Protein AF-A0A1B9KZ31-F1 (afdb_monomer_lite)

Sequence (121 aa):
MPFTFAHPAIILPLYKKPHLFSMTTLIIDSMAPDFEYFLRMEVKSTLSHSLAGIFLFDLSMTLVMTYIFHFIVRNTLIKNLPNFFYRRFANYLTFNWNKYCCQHWGGCFVQLSVYYKILLI

Radius of gyration: 15.31 Å; chains: 1; bounding box: 37×29×39 Å

Structure (mmCIF, N/CA/C/O backbone):
data_AF-A0A1B9KZ31-F1
#
_entry.id   AF-A0A1B9KZ31-F1
#
loop_
_atom_site.group_PDB
_atom_site.id
_atom_site.type_symbol
_atom_site.label_atom_id
_atom_site.label_alt_id
_atom_site.label_comp_id
_atom_site.label_asym_id
_atom_site.label_entity_id
_atom_site.label_seq_id
_atom_site.pdbx_PDB_ins_code
_atom_site.Cartn_x
_atom_site.Cartn_y
_atom_site.Cartn_z
_atom_site.occupancy
_atom_site.B_iso_or_equiv
_atom_site.auth_seq_id
_atom_site.auth_comp_id
_atom_site.auth_asym_id
_atom_site.auth_atom_id
_atom_site.pdbx_PDB_model_num
ATOM 1 N N . MET A 1 1 ? -0.680 -16.849 -16.099 1.00 45.06 1 MET A N 1
ATOM 2 C CA . MET A 1 1 ? -2.135 -16.546 -16.146 1.00 45.06 1 MET A CA 1
ATOM 3 C C . MET A 1 1 ? -2.377 -15.329 -15.262 1.00 45.06 1 MET A C 1
ATOM 5 O O . MET A 1 1 ? -1.754 -15.300 -14.207 1.00 45.06 1 MET A O 1
ATOM 9 N N . PRO A 1 2 ? -3.209 -14.338 -15.632 1.00 53.59 2 PRO A N 1
ATOM 10 C CA . PRO A 1 2 ? -3.382 -13.132 -14.826 1.00 53.59 2 PRO A CA 1
ATOM 11 C C . PRO A 1 2 ? -4.355 -13.433 -13.679 1.00 53.59 2 PRO A C 1
ATOM 13 O O . PRO A 1 2 ? -5.522 -13.055 -13.716 1.00 53.59 2 PRO A O 1
ATOM 16 N N . PHE A 1 3 ? -3.903 -14.200 -12.687 1.00 58.69 3 PHE A N 1
ATOM 17 C CA . PHE A 1 3 ? -4.662 -14.424 -11.461 1.00 58.69 3 PHE A CA 1
ATOM 18 C C . PHE A 1 3 ? -3.985 -13.670 -10.323 1.00 58.69 3 PHE A C 1
ATOM 20 O O . PHE A 1 3 ? -3.243 -14.231 -9.521 1.00 58.69 3 PHE A O 1
ATOM 27 N N . THR A 1 4 ? -4.255 -12.369 -10.277 1.00 60.28 4 THR A N 1
ATOM 28 C CA . THR A 1 4 ? -3.674 -11.406 -9.331 1.00 60.28 4 THR A CA 1
ATOM 29 C C . THR A 1 4 ? -3.818 -11.834 -7.866 1.00 60.28 4 THR A C 1
ATOM 31 O O . THR A 1 4 ? -2.940 -11.564 -7.054 1.00 60.28 4 THR A O 1
ATOM 34 N N . PHE A 1 5 ? -4.878 -12.577 -7.517 1.00 65.00 5 PHE A N 1
ATOM 35 C CA . PHE A 1 5 ? -5.110 -13.082 -6.158 1.00 65.00 5 PHE A CA 1
ATOM 36 C C . PHE A 1 5 ? -4.338 -14.363 -5.792 1.00 65.00 5 PHE A C 1
ATOM 38 O O . PHE A 1 5 ? -4.286 -14.709 -4.610 1.00 65.00 5 PHE A O 1
ATOM 45 N N . ALA A 1 6 ? -3.709 -15.057 -6.749 1.00 68.19 6 ALA A N 1
ATOM 46 C CA . ALA A 1 6 ? -2.866 -16.219 -6.442 1.00 68.19 6 ALA A CA 1
ATOM 47 C C . ALA A 1 6 ? -1.580 -15.789 -5.726 1.00 68.19 6 ALA A C 1
ATOM 49 O O . ALA A 1 6 ? -1.146 -16.453 -4.784 1.00 68.19 6 ALA A O 1
ATOM 50 N N . HIS A 1 7 ? -1.009 -14.649 -6.121 1.00 67.19 7 HIS A N 1
ATOM 51 C CA . HIS A 1 7 ? 0.236 -14.144 -5.550 1.00 67.19 7 HIS A CA 1
ATOM 52 C C . HIS A 1 7 ? 0.109 -13.834 -4.039 1.00 67.19 7 HIS A C 1
ATOM 54 O O . HIS A 1 7 ? 0.910 -14.369 -3.264 1.00 67.19 7 HIS A O 1
ATOM 60 N N . PR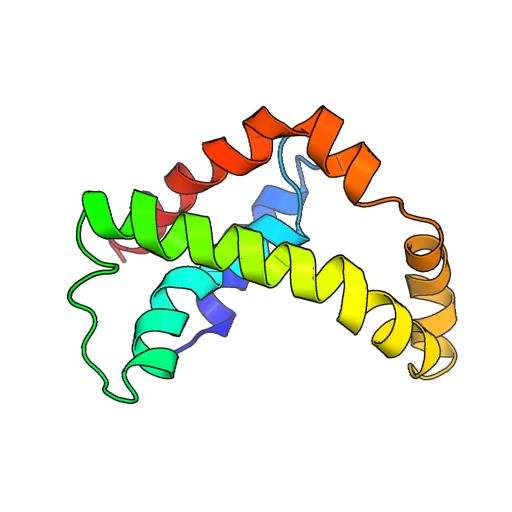O A 1 8 ? -0.937 -13.123 -3.553 1.00 68.62 8 PRO A N 1
ATOM 61 C CA . PRO A 1 8 ? -1.178 -12.955 -2.118 1.00 68.62 8 PRO A CA 1
ATOM 62 C C . PRO A 1 8 ? -1.368 -14.272 -1.350 1.00 68.62 8 PRO A C 1
ATOM 64 O O . PRO A 1 8 ? -0.969 -14.373 -0.187 1.00 68.62 8 PRO A O 1
ATOM 67 N N . ALA A 1 9 ? -1.968 -15.293 -1.975 1.00 71.56 9 ALA A N 1
ATOM 68 C CA . ALA A 1 9 ? -2.235 -16.578 -1.324 1.00 71.56 9 ALA A CA 1
ATOM 69 C C . ALA A 1 9 ? -0.943 -17.346 -0.996 1.00 71.56 9 ALA A C 1
ATOM 71 O O . ALA A 1 9 ? -0.848 -17.971 0.062 1.00 71.56 9 ALA A O 1
ATOM 72 N N . ILE A 1 10 ? 0.079 -17.241 -1.850 1.00 71.88 10 ILE A N 1
ATOM 73 C CA . ILE A 1 10 ? 1.397 -17.864 -1.633 1.00 71.88 10 ILE A CA 1
ATOM 74 C C . ILE A 1 10 ? 2.152 -17.195 -0.475 1.00 71.88 10 ILE A C 1
ATOM 76 O O . ILE A 1 10 ? 2.969 -17.823 0.197 1.00 71.88 10 ILE A O 1
ATOM 80 N N . ILE A 1 11 ? 1.848 -15.929 -0.203 1.00 69.81 11 ILE A N 1
ATOM 81 C CA . ILE A 1 11 ? 2.526 -15.113 0.809 1.00 69.81 11 ILE A CA 1
ATOM 82 C C . ILE A 1 11 ? 1.835 -15.196 2.174 1.00 69.81 11 ILE A C 1
ATOM 84 O O . ILE A 1 11 ? 2.438 -14.879 3.199 1.00 69.81 11 ILE A O 1
ATOM 88 N N . LEU A 1 12 ? 0.612 -15.729 2.232 1.00 71.25 12 LEU A N 1
ATOM 89 C CA . LEU A 1 12 ? -0.142 -15.932 3.471 1.00 71.25 12 LEU A CA 1
ATOM 90 C C . LEU A 1 12 ? 0.635 -16.662 4.593 1.00 71.25 12 LEU A C 1
ATOM 92 O O . LEU A 1 12 ? 0.519 -16.251 5.748 1.00 71.25 12 LEU A O 1
ATOM 96 N N . PRO A 1 13 ? 1.474 -17.687 4.327 1.00 70.25 13 PRO A N 1
ATOM 97 C CA . PRO A 1 13 ? 2.289 -18.336 5.359 1.00 70.25 13 PRO A CA 1
ATOM 98 C C . PRO A 1 13 ? 3.316 -17.408 6.031 1.00 70.25 13 PRO A C 1
ATOM 100 O O . PRO A 1 13 ? 3.688 -17.645 7.185 1.00 70.25 13 PRO A O 1
ATOM 103 N N . LEU A 1 14 ? 3.755 -16.339 5.352 1.00 67.50 14 LEU A N 1
ATOM 104 C CA . LEU A 1 14 ? 4.703 -15.351 5.888 1.00 67.50 14 LEU A CA 1
ATOM 105 C C . LEU A 1 14 ? 4.071 -14.447 6.960 1.00 67.50 14 LEU A C 1
ATOM 107 O O . LEU A 1 14 ? 4.798 -13.824 7.735 1.00 67.50 14 LEU A O 1
ATOM 111 N N . TYR A 1 15 ? 2.740 -14.477 7.105 1.00 67.44 15 TYR A N 1
ATOM 112 C CA . TYR A 1 15 ? 2.007 -13.842 8.206 1.00 67.44 15 TYR A CA 1
ATOM 113 C C . TYR A 1 15 ? 2.508 -14.274 9.597 1.00 67.44 15 TYR A C 1
ATOM 115 O O . TYR A 1 15 ? 2.385 -13.530 10.567 1.00 67.44 15 TYR A O 1
ATOM 123 N N . LYS A 1 16 ? 3.135 -15.455 9.712 1.00 63.97 16 LYS A N 1
ATOM 124 C CA . LYS A 1 16 ? 3.688 -15.970 10.977 1.00 63.97 16 LYS A CA 1
ATOM 125 C C . LYS A 1 16 ? 4.903 -15.187 11.501 1.00 63.97 16 LYS A C 1
ATOM 127 O O . LYS A 1 16 ? 5.365 -15.480 12.601 1.00 63.97 16 LYS A O 1
ATOM 132 N N . LYS A 1 17 ? 5.439 -14.215 10.749 1.00 66.75 17 LYS A N 1
ATOM 133 C CA . LYS A 1 17 ? 6.598 -13.395 11.153 1.00 66.75 17 LYS A CA 1
ATOM 134 C C . LYS A 1 17 ? 6.304 -11.882 11.079 1.00 66.75 17 LYS A C 1
ATOM 136 O O . LYS A 1 17 ? 6.986 -11.167 10.343 1.00 66.75 17 LYS A O 1
ATOM 141 N N . PRO A 1 18 ? 5.347 -11.362 11.873 1.00 65.94 18 PRO A N 1
ATOM 142 C CA . PRO A 1 18 ? 4.904 -9.961 11.799 1.00 65.94 18 PRO A CA 1
ATOM 143 C C . PRO A 1 18 ? 5.970 -8.939 12.230 1.00 65.94 18 PRO A C 1
ATOM 145 O O . PRO A 1 18 ? 5.856 -7.761 11.912 1.00 65.94 18 PRO A O 1
ATOM 148 N N . HIS A 1 19 ? 7.014 -9.377 12.943 1.00 64.50 19 HIS A N 1
ATOM 149 C CA . HIS A 1 19 ? 8.154 -8.535 13.324 1.00 64.50 19 HIS A CA 1
ATOM 150 C C . HIS A 1 19 ? 9.089 -8.237 12.138 1.00 64.50 19 HIS A C 1
ATOM 152 O O . HIS A 1 19 ? 9.841 -7.269 12.163 1.00 64.50 19 HIS A O 1
ATOM 158 N N . LEU A 1 20 ? 9.091 -9.084 11.105 1.00 61.81 20 LEU A N 1
ATOM 159 C CA . LEU A 1 20 ? 9.992 -8.925 9.960 1.00 61.81 20 LEU A CA 1
ATOM 160 C C . LEU A 1 20 ? 9.302 -8.265 8.766 1.00 61.81 20 LEU A C 1
ATOM 162 O O . LEU A 1 20 ? 9.969 -7.591 7.987 1.00 61.81 20 LEU A O 1
ATOM 166 N N . PHE A 1 21 ? 7.985 -8.443 8.626 1.00 67.62 21 PHE A N 1
ATOM 167 C CA . PHE A 1 21 ? 7.259 -8.024 7.431 1.00 67.62 21 PHE A CA 1
ATOM 168 C C . PHE A 1 21 ? 5.903 -7.402 7.760 1.00 67.62 21 PHE A C 1
ATOM 170 O O . PHE A 1 21 ? 5.143 -7.934 8.573 1.00 67.62 21 PHE A O 1
ATOM 177 N N . SER A 1 22 ? 5.564 -6.319 7.055 1.00 75.88 22 SER A N 1
ATOM 178 C CA . SER A 1 22 ? 4.187 -5.826 7.005 1.00 75.88 22 SER A CA 1
ATOM 179 C C . SER A 1 22 ? 3.378 -6.666 6.031 1.00 75.88 22 SER A C 1
ATOM 181 O O . SER A 1 22 ? 3.785 -6.890 4.891 1.00 75.88 22 SER A O 1
ATOM 183 N N . MET A 1 23 ? 2.204 -7.108 6.477 1.00 77.44 23 MET A N 1
ATOM 184 C CA . MET A 1 23 ? 1.297 -7.874 5.628 1.00 77.44 23 MET A CA 1
ATOM 185 C C . MET A 1 23 ? 0.756 -7.020 4.476 1.00 77.44 23 MET A C 1
ATOM 187 O O . MET A 1 23 ? 0.601 -7.523 3.370 1.00 77.44 23 MET A O 1
ATOM 191 N N . THR A 1 24 ? 0.505 -5.725 4.706 1.00 80.38 24 THR A N 1
ATOM 192 C CA . THR A 1 24 ? 0.004 -4.834 3.653 1.00 80.38 24 THR A CA 1
ATOM 193 C C . THR A 1 24 ? 1.022 -4.684 2.532 1.00 80.38 24 THR A C 1
ATOM 195 O O . THR A 1 24 ? 0.654 -4.797 1.368 1.00 80.38 24 THR A O 1
ATOM 198 N N . THR A 1 25 ? 2.298 -4.472 2.876 1.00 78.12 25 THR A N 1
ATOM 199 C CA . THR A 1 25 ? 3.345 -4.336 1.858 1.00 78.12 25 THR A CA 1
ATOM 200 C C . THR A 1 25 ? 3.571 -5.655 1.145 1.00 78.12 25 THR A C 1
ATOM 202 O O . THR A 1 25 ? 3.628 -5.648 -0.068 1.00 78.12 25 THR A O 1
ATOM 205 N N . LEU A 1 26 ? 3.589 -6.787 1.855 1.00 78.00 26 LEU A N 1
ATOM 206 C CA . LEU A 1 26 ? 3.701 -8.119 1.252 1.00 78.00 26 LEU A CA 1
ATOM 207 C C . LEU A 1 26 ? 2.594 -8.420 0.230 1.00 78.00 26 LEU A C 1
ATOM 209 O O . LEU A 1 26 ? 2.865 -8.974 -0.830 1.00 78.00 26 LEU A O 1
ATOM 213 N N . ILE A 1 27 ? 1.345 -8.071 0.548 1.00 80.38 27 ILE A N 1
ATOM 214 C CA . ILE A 1 27 ? 0.211 -8.280 -0.360 1.00 80.38 27 ILE A CA 1
ATOM 215 C C . ILE A 1 27 ? 0.334 -7.366 -1.580 1.00 80.38 27 ILE A C 1
ATOM 217 O O . ILE A 1 27 ? 0.174 -7.833 -2.703 1.00 80.38 27 ILE A O 1
ATOM 221 N N . ILE A 1 28 ? 0.628 -6.081 -1.378 1.00 82.19 28 ILE A N 1
ATOM 222 C CA . ILE A 1 28 ? 0.754 -5.119 -2.480 1.00 82.19 28 ILE A CA 1
ATOM 223 C C . ILE A 1 28 ? 1.943 -5.479 -3.375 1.00 82.19 28 ILE A C 1
ATOM 225 O O . ILE A 1 28 ? 1.799 -5.466 -4.593 1.00 82.19 28 ILE A O 1
ATOM 229 N N . ASP A 1 29 ? 3.066 -5.874 -2.779 1.00 78.81 29 ASP A N 1
ATOM 230 C CA . ASP A 1 29 ? 4.267 -6.305 -3.488 1.00 78.81 29 ASP A CA 1
ATOM 231 C C . ASP A 1 29 ? 3.994 -7.525 -4.356 1.00 78.81 29 ASP A C 1
ATOM 233 O O . ASP A 1 29 ? 4.356 -7.540 -5.521 1.00 78.81 29 ASP A O 1
ATOM 237 N N . SER A 1 30 ? 3.232 -8.495 -3.843 1.00 77.44 30 SER A N 1
ATOM 238 C CA . SER A 1 30 ? 2.812 -9.675 -4.606 1.00 77.44 30 SER A CA 1
ATOM 239 C C . SER A 1 30 ? 2.050 -9.346 -5.891 1.00 77.44 30 SER A C 1
ATOM 241 O O . SER A 1 30 ? 2.131 -10.093 -6.862 1.00 77.44 30 SER A O 1
ATOM 243 N N . MET A 1 31 ? 1.345 -8.215 -5.894 1.00 77.25 31 MET A N 1
ATOM 244 C CA . MET A 1 31 ? 0.548 -7.718 -7.012 1.00 77.25 31 MET A CA 1
ATOM 245 C C . MET A 1 31 ? 1.315 -6.689 -7.858 1.00 77.25 31 MET A C 1
ATOM 247 O O . MET A 1 31 ? 0.775 -6.192 -8.843 1.00 77.25 31 MET A O 1
ATOM 251 N N . ALA A 1 32 ? 2.551 -6.341 -7.484 1.00 76.69 32 ALA A N 1
ATOM 252 C CA . ALA A 1 32 ? 3.310 -5.256 -8.093 1.00 76.69 32 ALA A CA 1
ATOM 253 C C . ALA A 1 32 ? 3.544 -5.401 -9.609 1.00 76.69 32 ALA A C 1
ATOM 255 O O . ALA A 1 32 ? 3.208 -4.462 -10.334 1.00 76.69 32 ALA A O 1
ATOM 256 N N . PRO A 1 33 ? 4.019 -6.543 -10.144 1.00 69.31 33 PRO A N 1
ATOM 257 C CA . PRO A 1 33 ? 4.231 -6.662 -11.586 1.00 69.31 33 PRO A CA 1
ATOM 258 C C . PRO A 1 33 ? 2.921 -6.762 -12.360 1.00 69.31 33 PRO A C 1
ATOM 260 O O . PRO A 1 33 ? 2.892 -6.459 -13.552 1.00 69.31 33 PRO A O 1
ATOM 263 N N . ASP A 1 34 ? 1.811 -7.109 -11.696 1.00 72.31 34 ASP A N 1
ATOM 264 C CA . ASP A 1 34 ? 0.503 -7.062 -12.336 1.00 72.31 34 ASP A CA 1
ATOM 265 C C . ASP A 1 34 ? 0.108 -5.606 -12.670 1.00 72.31 34 ASP A C 1
ATOM 267 O O . ASP A 1 34 ? -0.632 -5.372 -13.629 1.00 72.31 34 ASP A O 1
ATOM 271 N N . PHE A 1 35 ? 0.657 -4.603 -11.961 1.00 73.94 35 PHE A N 1
ATOM 272 C CA . PHE A 1 35 ? 0.492 -3.190 -12.324 1.00 73.94 35 PHE A CA 1
ATOM 273 C C . PHE A 1 35 ? 1.148 -2.813 -13.648 1.00 73.94 35 PHE A C 1
ATOM 275 O O . PHE A 1 35 ? 0.677 -1.861 -14.267 1.00 73.94 35 PHE A O 1
ATOM 28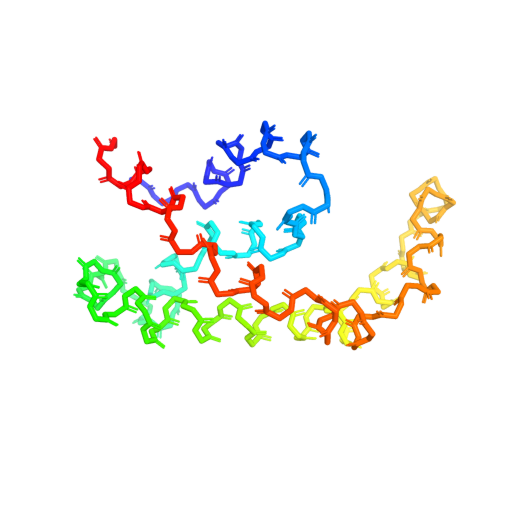2 N N . GLU A 1 36 ? 2.168 -3.533 -14.129 1.00 73.19 36 GLU A N 1
ATOM 283 C CA . GLU A 1 36 ? 2.712 -3.273 -15.468 1.00 73.19 36 GLU A CA 1
ATOM 284 C C . GLU A 1 36 ? 1.630 -3.513 -16.531 1.00 73.19 36 GLU A C 1
ATOM 286 O O . GLU A 1 36 ? 1.452 -2.682 -17.424 1.00 73.19 36 GLU A O 1
ATOM 291 N N . TYR A 1 37 ? 0.841 -4.584 -16.385 1.00 71.12 37 TYR A N 1
ATOM 292 C CA . TYR A 1 37 ? -0.287 -4.862 -17.275 1.00 71.12 37 TYR A CA 1
ATOM 293 C C . TYR A 1 37 ? -1.369 -3.784 -17.180 1.00 71.12 37 TYR A C 1
ATOM 295 O O . TYR A 1 37 ? -1.872 -3.332 -18.208 1.00 71.12 37 TYR A O 1
ATOM 303 N N . PHE A 1 38 ? -1.710 -3.336 -15.965 1.00 73.38 38 PHE A N 1
ATOM 304 C CA . PHE A 1 38 ? -2.716 -2.286 -15.767 1.00 73.38 38 PHE A CA 1
ATOM 305 C C . PHE A 1 38 ? -2.269 -0.924 -16.313 1.00 73.38 38 PHE A C 1
ATOM 307 O O . PHE A 1 38 ? -3.075 -0.216 -16.908 1.00 73.38 38 PHE A O 1
ATOM 314 N N . LEU A 1 39 ? -0.999 -0.549 -16.138 1.00 73.75 39 LEU A N 1
ATOM 315 C CA . LEU A 1 39 ? -0.478 0.733 -16.617 1.00 73.75 39 LEU A CA 1
ATOM 316 C C . LEU A 1 39 ? -0.286 0.753 -18.133 1.00 73.75 39 LEU A C 1
ATOM 318 O O . LEU A 1 39 ? -0.530 1.779 -18.764 1.00 73.75 39 LEU A O 1
ATOM 322 N N . ARG A 1 40 ? 0.141 -0.366 -18.727 1.00 72.06 40 ARG A N 1
ATOM 323 C CA . ARG A 1 40 ? 0.322 -0.469 -20.181 1.00 72.06 40 ARG A CA 1
ATOM 324 C C . ARG A 1 40 ? -0.972 -0.775 -20.922 1.00 72.06 40 ARG A C 1
ATOM 326 O O . ARG A 1 40 ? -1.006 -0.586 -22.131 1.00 72.06 40 ARG A O 1
ATOM 333 N N . MET A 1 41 ? -2.008 -1.251 -20.223 1.00 71.75 41 MET A N 1
ATOM 334 C CA . MET A 1 41 ? -3.260 -1.743 -20.816 1.00 71.75 41 MET A CA 1
ATOM 335 C C . MET A 1 41 ? -3.024 -2.803 -21.908 1.00 71.75 41 MET A C 1
ATOM 337 O O . MET A 1 41 ? -3.840 -2.999 -22.805 1.00 71.75 41 MET A O 1
ATOM 341 N N . GLU A 1 42 ? -1.899 -3.509 -21.814 1.00 69.06 42 GLU A N 1
ATOM 342 C CA . GLU A 1 42 ? -1.452 -4.540 -22.740 1.00 69.06 42 GLU A CA 1
ATOM 343 C C . GLU A 1 42 ? -0.953 -5.732 -21.932 1.00 69.06 42 GLU A C 1
ATOM 345 O O . GLU A 1 42 ? -0.280 -5.562 -20.915 1.00 69.06 42 GLU A O 1
ATOM 350 N N . VAL A 1 43 ? -1.213 -6.951 -22.410 1.00 63.88 43 VAL A N 1
ATOM 351 C CA . VAL A 1 43 ? -0.688 -8.190 -21.810 1.00 63.88 43 VAL A CA 1
ATOM 352 C C . VAL A 1 43 ? 0.777 -8.376 -22.222 1.00 63.88 43 VAL A C 1
ATOM 354 O O . VAL A 1 43 ? 1.142 -9.313 -22.928 1.00 63.88 43 VAL A O 1
ATOM 357 N N . LYS A 1 44 ? 1.626 -7.424 -21.837 1.00 62.19 44 LYS A N 1
ATOM 358 C CA . LYS A 1 44 ? 3.056 -7.430 -22.125 1.00 62.19 44 LYS A CA 1
ATOM 359 C C . LYS A 1 44 ? 3.812 -6.934 -20.900 1.00 62.19 44 LYS A C 1
ATOM 361 O O . LYS A 1 44 ? 3.826 -5.738 -20.629 1.00 62.19 44 LYS A O 1
ATOM 366 N N . SER A 1 45 ? 4.458 -7.857 -20.193 1.00 59.81 45 SER A N 1
ATOM 367 C CA . SER A 1 45 ? 5.418 -7.522 -19.145 1.00 59.81 45 SER A CA 1
ATOM 368 C C . SER A 1 45 ? 6.823 -7.685 -19.708 1.00 59.81 45 SER A C 1
ATOM 370 O O . SER A 1 45 ? 7.246 -8.781 -20.067 1.00 59.81 45 SER A O 1
ATOM 372 N N . THR A 1 46 ? 7.528 -6.573 -19.886 1.00 63.53 46 THR A N 1
ATOM 373 C CA . THR A 1 46 ? 8.937 -6.583 -20.320 1.00 63.53 46 THR A CA 1
ATOM 374 C C . THR A 1 46 ? 9.827 -5.873 -19.316 1.00 63.53 46 THR A C 1
ATOM 376 O O . THR A 1 46 ? 11.014 -6.176 -19.247 1.00 63.53 46 THR A O 1
ATOM 379 N N . LEU A 1 47 ? 9.270 -4.935 -18.546 1.00 59.97 47 LEU A N 1
ATOM 380 C CA . LEU A 1 47 ? 10.011 -4.166 -17.555 1.00 59.97 47 LEU A CA 1
ATOM 381 C C . LEU A 1 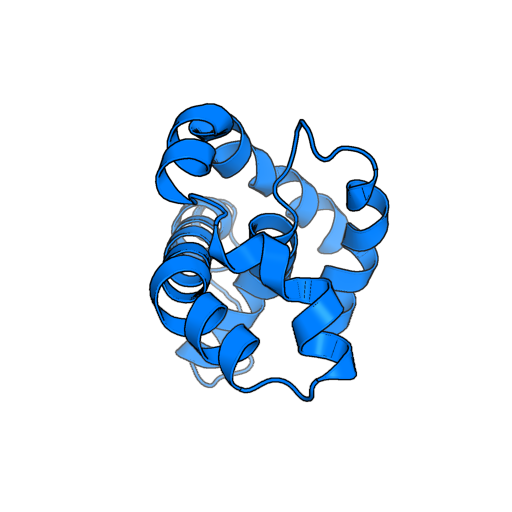47 ? 10.044 -4.897 -16.210 1.00 59.97 47 LEU A C 1
ATOM 383 O O . LEU A 1 47 ? 11.143 -5.133 -15.710 1.00 59.97 47 LEU A O 1
ATOM 387 N N . SER A 1 48 ? 8.904 -5.351 -15.681 1.00 57.12 48 SER A N 1
ATOM 388 C CA . SER A 1 48 ? 8.824 -6.051 -14.388 1.00 57.12 48 SER A CA 1
ATOM 389 C C . SER A 1 48 ? 9.476 -7.439 -14.383 1.00 57.12 48 SER A C 1
ATOM 391 O O . SER A 1 48 ? 9.762 -7.979 -13.324 1.00 57.12 48 SER A O 1
ATOM 393 N N . HIS A 1 49 ? 9.796 -8.022 -15.543 1.00 64.06 49 HIS A N 1
ATOM 394 C CA . HIS A 1 49 ? 10.578 -9.269 -15.621 1.00 64.06 49 HIS A CA 1
ATOM 395 C C . HIS A 1 49 ? 12.098 -9.054 -15.713 1.00 64.06 49 HIS A C 1
ATOM 397 O O . HIS A 1 49 ? 12.859 -10.022 -15.753 1.00 64.06 49 HIS A O 1
ATOM 403 N N . SER A 1 50 ? 12.566 -7.804 -15.741 1.00 69.00 50 SER A N 1
ATOM 404 C CA . SER A 1 50 ? 13.995 -7.491 -15.676 1.00 69.00 50 SER A CA 1
ATOM 405 C C . SER A 1 50 ? 14.436 -7.255 -14.229 1.00 69.00 50 SER A C 1
ATOM 407 O O . SER A 1 50 ? 13.726 -6.617 -13.458 1.00 69.00 50 SER A O 1
ATOM 409 N N . LEU A 1 51 ? 15.647 -7.700 -13.873 1.00 65.19 51 LEU A N 1
ATOM 410 C CA . LEU A 1 51 ? 16.283 -7.444 -12.567 1.00 65.19 51 LEU A CA 1
ATOM 411 C C . LEU A 1 51 ? 16.164 -5.979 -12.131 1.00 65.19 51 LEU A C 1
ATOM 413 O O . LEU A 1 51 ? 15.805 -5.680 -10.996 1.00 65.19 51 LEU A O 1
ATOM 417 N N . ALA A 1 52 ? 16.452 -5.068 -13.060 1.00 70.19 52 ALA A N 1
ATOM 418 C CA . ALA A 1 52 ? 16.390 -3.636 -12.819 1.00 70.19 52 ALA A CA 1
ATOM 419 C C . ALA A 1 52 ? 14.947 -3.142 -12.650 1.00 70.19 52 ALA A C 1
ATOM 421 O O . ALA A 1 52 ? 14.692 -2.329 -11.768 1.00 70.19 52 ALA A O 1
ATOM 422 N N . GLY A 1 53 ? 14.002 -3.636 -13.453 1.00 67.31 53 GLY A N 1
ATOM 423 C CA . GLY A 1 53 ? 12.595 -3.259 -13.347 1.00 67.31 53 GLY A CA 1
ATOM 424 C C . GLY A 1 53 ? 11.941 -3.740 -12.056 1.00 67.31 53 GLY A C 1
ATOM 425 O O . GLY A 1 53 ? 11.195 -2.979 -11.461 1.00 67.31 53 GLY A O 1
ATOM 426 N N . ILE A 1 54 ? 12.299 -4.907 -11.527 1.00 68.81 54 ILE A N 1
ATOM 427 C CA . ILE A 1 54 ? 11.807 -5.341 -10.207 1.00 68.81 54 ILE A CA 1
ATOM 428 C C . ILE A 1 54 ? 12.254 -4.347 -9.117 1.00 68.81 54 ILE A C 1
ATOM 430 O O . ILE A 1 54 ? 11.463 -3.874 -8.303 1.00 68.81 54 ILE A O 1
ATOM 434 N N . PHE A 1 55 ? 13.531 -3.956 -9.125 1.00 69.81 55 PHE A N 1
ATOM 435 C CA . PHE A 1 55 ? 14.055 -3.009 -8.138 1.00 69.81 55 PHE A CA 1
ATOM 436 C C . PHE A 1 55 ? 13.550 -1.574 -8.317 1.00 69.81 55 PHE A C 1
ATOM 438 O O . PHE A 1 55 ? 13.366 -0.872 -7.328 1.00 69.81 55 PHE A O 1
ATOM 445 N N . LEU A 1 56 ? 13.379 -1.107 -9.553 1.00 70.75 56 LEU A N 1
ATOM 446 C CA . LEU A 1 56 ? 13.028 0.288 -9.835 1.00 70.75 56 LEU A CA 1
ATOM 447 C C . LEU A 1 56 ? 11.521 0.500 -9.942 1.00 70.75 56 LE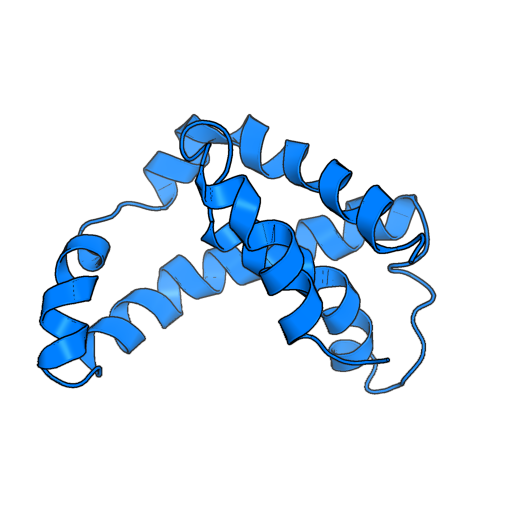U A C 1
ATOM 449 O O . LEU A 1 56 ? 11.015 1.500 -9.443 1.00 70.75 56 LEU A O 1
ATOM 453 N N . PHE A 1 57 ? 10.808 -0.410 -10.596 1.00 76.00 57 PHE A N 1
ATOM 454 C CA . PHE A 1 57 ? 9.382 -0.292 -10.867 1.00 76.00 57 PHE A CA 1
ATOM 455 C C . PHE A 1 57 ? 8.547 -0.979 -9.785 1.00 76.00 57 PHE A C 1
ATOM 457 O O . PHE A 1 57 ? 7.764 -0.283 -9.140 1.00 76.00 57 PHE A O 1
ATOM 464 N N . ASP A 1 58 ? 8.750 -2.274 -9.514 1.00 75.38 58 ASP A N 1
ATOM 465 C CA . ASP A 1 58 ? 7.902 -2.995 -8.549 1.00 75.38 58 ASP A CA 1
ATOM 466 C C . ASP A 1 58 ? 8.053 -2.402 -7.138 1.00 75.38 58 ASP A C 1
ATOM 468 O O . ASP A 1 58 ? 7.056 -2.062 -6.507 1.00 75.38 58 ASP A O 1
ATOM 472 N N . LEU A 1 59 ? 9.284 -2.131 -6.683 1.00 77.50 59 LEU A N 1
ATOM 473 C CA . LEU A 1 59 ? 9.524 -1.491 -5.380 1.00 77.50 59 LEU A CA 1
ATOM 474 C C . LEU A 1 59 ? 8.856 -0.112 -5.264 1.00 77.50 59 LEU A C 1
ATOM 476 O O . LEU A 1 59 ? 8.207 0.194 -4.258 1.00 77.50 59 LEU A O 1
ATOM 480 N N . SER A 1 60 ? 9.020 0.735 -6.284 1.00 81.12 60 SER A N 1
ATOM 481 C CA . SER A 1 60 ? 8.443 2.082 -6.282 1.00 81.12 60 SER A CA 1
ATOM 482 C C . SER A 1 60 ? 6.919 2.018 -6.283 1.00 81.12 60 SER A C 1
ATOM 484 O O . SER A 1 60 ? 6.274 2.738 -5.519 1.00 81.12 60 SER A O 1
ATOM 486 N N . MET A 1 61 ? 6.335 1.117 -7.078 1.00 83.12 61 MET A N 1
ATOM 487 C CA . MET A 1 61 ? 4.891 0.904 -7.115 1.00 83.12 61 MET A CA 1
ATOM 488 C C . MET A 1 61 ? 4.368 0.378 -5.782 1.00 83.12 61 MET A C 1
ATOM 490 O O . MET A 1 61 ? 3.394 0.923 -5.261 1.00 83.12 61 MET A O 1
ATOM 494 N N . THR A 1 62 ? 5.038 -0.600 -5.173 1.00 83.38 62 THR A N 1
ATOM 495 C CA . THR A 1 62 ? 4.676 -1.131 -3.855 1.00 83.38 62 THR A CA 1
ATOM 496 C C . THR A 1 62 ? 4.671 -0.037 -2.791 1.00 83.38 62 THR A C 1
ATOM 498 O O . THR A 1 62 ? 3.708 0.075 -2.023 1.00 83.38 62 THR A O 1
ATOM 501 N N . LEU A 1 63 ? 5.708 0.807 -2.750 1.00 82.88 63 LEU A N 1
ATOM 502 C CA . LEU A 1 63 ? 5.803 1.915 -1.797 1.00 82.88 63 LEU A CA 1
ATOM 503 C C . LEU A 1 63 ? 4.672 2.929 -1.990 1.00 82.88 63 LEU A C 1
ATOM 505 O O . LEU A 1 63 ? 3.983 3.274 -1.024 1.00 82.88 63 LEU A O 1
ATOM 509 N N . VAL A 1 64 ? 4.449 3.369 -3.231 1.00 86.06 64 VAL A N 1
ATOM 510 C CA . VAL A 1 64 ? 3.398 4.337 -3.572 1.00 86.06 64 VAL A CA 1
ATOM 511 C C . VAL A 1 64 ? 2.019 3.784 -3.215 1.00 86.06 64 VAL A C 1
ATOM 513 O O . VAL A 1 64 ? 1.260 4.434 -2.493 1.00 86.06 64 VAL A O 1
ATOM 516 N N . MET A 1 65 ? 1.708 2.559 -3.641 1.00 86.8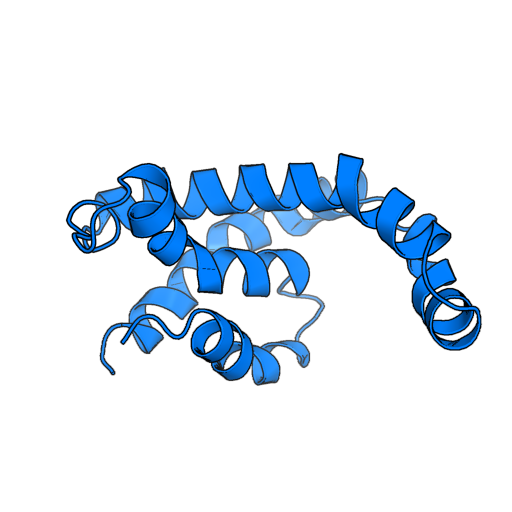1 65 MET A N 1
ATOM 517 C CA . MET A 1 65 ? 0.405 1.937 -3.403 1.00 86.81 65 MET A CA 1
ATOM 518 C C . MET A 1 65 ? 0.146 1.676 -1.922 1.00 86.81 65 MET A C 1
ATOM 520 O O . MET A 1 65 ? -0.959 1.919 -1.431 1.00 86.81 65 MET A O 1
ATOM 524 N N . THR A 1 66 ? 1.167 1.258 -1.174 1.00 86.62 66 THR A N 1
ATOM 525 C CA . THR A 1 66 ? 1.039 1.076 0.274 1.00 86.62 66 THR A CA 1
ATOM 526 C C . THR A 1 66 ? 0.750 2.403 0.973 1.00 86.62 66 THR A C 1
ATOM 528 O O . THR A 1 66 ? -0.108 2.460 1.861 1.00 86.62 66 THR A O 1
ATOM 531 N N . TYR A 1 67 ? 1.417 3.486 0.565 1.00 86.50 67 TYR A N 1
ATOM 532 C CA . TYR A 1 67 ? 1.189 4.806 1.147 1.00 86.50 67 TYR A CA 1
ATOM 533 C C . TYR A 1 67 ? -0.223 5.321 0.848 1.00 86.50 67 TYR A C 1
ATOM 535 O O . TYR A 1 67 ? -0.932 5.744 1.763 1.00 86.50 67 TYR A O 1
ATOM 543 N N . ILE A 1 68 ? -0.670 5.200 -0.406 1.00 89.19 68 ILE A N 1
ATOM 544 C CA . ILE A 1 68 ? -2.036 5.547 -0.824 1.00 89.19 68 ILE A CA 1
ATOM 545 C C . ILE A 1 68 ? -3.062 4.760 -0.005 1.00 89.19 68 ILE A C 1
ATOM 547 O O . ILE A 1 68 ? -4.012 5.342 0.529 1.00 89.19 68 ILE A O 1
ATOM 551 N N . PHE A 1 69 ? -2.860 3.449 0.152 1.00 89.88 69 PHE A N 1
ATOM 552 C CA . PHE A 1 69 ? -3.770 2.614 0.923 1.00 89.88 69 PHE A CA 1
ATOM 553 C C . PHE A 1 69 ? -3.857 3.073 2.380 1.00 89.88 69 PHE A C 1
ATOM 555 O O . PHE A 1 69 ? -4.953 3.305 2.886 1.00 89.88 69 PHE A O 1
ATOM 562 N N . HIS A 1 70 ? -2.724 3.244 3.061 1.00 89.50 70 HIS A N 1
ATOM 563 C CA . HIS A 1 70 ? -2.717 3.598 4.479 1.00 89.50 70 HIS A CA 1
ATOM 564 C C . HIS A 1 70 ? -3.202 5.026 4.761 1.00 89.50 70 HIS A C 1
ATOM 566 O O . HIS A 1 70 ? -3.797 5.251 5.818 1.00 89.50 70 HIS A O 1
ATOM 572 N N . PHE A 1 71 ? -2.976 5.966 3.839 1.00 88.19 71 PHE A N 1
ATOM 573 C CA . PHE A 1 71 ? -3.315 7.375 4.030 1.00 88.19 71 PHE A CA 1
ATOM 574 C C . PHE A 1 71 ? -4.743 7.720 3.585 1.00 88.19 71 PHE A C 1
ATOM 576 O O . PHE A 1 71 ? -5.455 8.417 4.304 1.00 88.19 71 PHE A O 1
ATOM 583 N N . ILE A 1 72 ? -5.184 7.205 2.433 1.00 89.94 72 ILE A N 1
ATOM 584 C CA . ILE A 1 72 ? -6.453 7.601 1.798 1.00 89.94 72 ILE A CA 1
ATOM 585 C C . ILE A 1 72 ? -7.530 6.527 1.994 1.00 89.94 72 ILE A C 1
ATOM 587 O O . ILE A 1 72 ? -8.653 6.817 2.418 1.00 89.94 72 ILE A O 1
ATOM 591 N N . VAL A 1 73 ? -7.198 5.267 1.699 1.00 91.06 73 VAL A N 1
ATOM 592 C CA . VAL A 1 73 ? -8.203 4.201 1.550 1.00 91.06 73 VAL A CA 1
ATOM 593 C C . VAL A 1 73 ? -8.577 3.574 2.888 1.00 91.06 73 VAL A C 1
ATOM 595 O O . VAL A 1 73 ? -9.759 3.453 3.197 1.00 91.06 73 VAL A O 1
ATOM 598 N N . ARG A 1 74 ? -7.593 3.201 3.713 1.00 90.69 74 ARG A N 1
ATOM 599 C CA . ARG A 1 74 ? -7.763 2.381 4.924 1.00 90.69 74 ARG A CA 1
ATOM 600 C C . ARG A 1 74 ? -8.836 2.932 5.855 1.00 90.69 74 ARG A C 1
ATOM 602 O O . ARG A 1 74 ? -9.750 2.210 6.245 1.00 90.69 74 ARG A O 1
ATOM 609 N N . ASN A 1 75 ? -8.719 4.204 6.230 1.00 90.81 75 ASN A N 1
ATOM 610 C CA . ASN A 1 75 ? -9.621 4.802 7.212 1.00 90.81 75 ASN A CA 1
ATOM 611 C C . ASN A 1 75 ? -11.040 4.956 6.648 1.00 90.81 75 ASN A C 1
ATOM 613 O O . ASN A 1 75 ? -12.011 4.707 7.359 1.00 90.81 75 ASN A O 1
ATOM 617 N N . THR A 1 76 ? -11.153 5.332 5.373 1.00 92.12 76 THR A N 1
ATOM 618 C CA . THR A 1 76 ? -12.430 5.461 4.662 1.00 92.12 76 THR A CA 1
ATOM 619 C C . THR A 1 76 ? -13.117 4.106 4.525 1.00 92.12 76 THR A C 1
ATOM 621 O O . THR A 1 76 ? -14.300 3.985 4.833 1.00 92.12 76 THR A O 1
ATOM 624 N N . LEU A 1 77 ? -12.368 3.068 4.150 1.00 92.50 77 LEU A N 1
ATOM 625 C CA . LEU A 1 77 ? -12.859 1.703 4.014 1.00 92.50 77 LEU A CA 1
ATOM 626 C C . LEU A 1 77 ? -13.392 1.179 5.350 1.00 92.50 77 LEU A C 1
ATOM 628 O O . LEU A 1 77 ? -14.543 0.759 5.417 1.00 92.50 77 LEU A O 1
ATOM 632 N N . ILE A 1 78 ? -12.589 1.264 6.422 1.00 92.75 78 ILE A N 1
ATOM 633 C CA . ILE A 1 78 ? -12.976 0.788 7.761 1.00 92.75 78 ILE A CA 1
ATOM 634 C C . ILE A 1 78 ? -14.273 1.454 8.221 1.00 92.75 78 ILE A C 1
ATOM 636 O O . ILE A 1 78 ? -15.172 0.756 8.673 1.00 92.75 78 ILE A O 1
ATOM 640 N N . LYS A 1 79 ? -14.412 2.775 8.066 1.00 92.62 79 LYS A N 1
ATOM 641 C CA . LYS A 1 79 ? -15.607 3.513 8.511 1.00 92.62 79 LYS A CA 1
ATOM 642 C C . LYS A 1 79 ? -16.888 3.165 7.745 1.00 92.62 79 LYS A C 1
ATOM 644 O O . LYS A 1 79 ? -17.964 3.338 8.301 1.00 92.62 79 LYS A O 1
ATOM 649 N N . ASN A 1 80 ? -16.778 2.690 6.504 1.00 94.94 80 ASN A N 1
ATOM 650 C CA . ASN A 1 80 ? -17.926 2.332 5.661 1.00 94.94 80 ASN A CA 1
ATOM 651 C C . ASN A 1 80 ? -18.246 0.823 5.674 1.00 94.94 80 ASN A C 1
ATOM 653 O O . ASN A 1 80 ? -19.145 0.376 4.964 1.00 94.94 80 ASN A O 1
ATOM 657 N N . LEU A 1 81 ? -17.522 0.019 6.459 1.00 93.69 81 LEU A N 1
ATOM 658 C CA . LEU A 1 81 ? -17.777 -1.417 6.581 1.00 93.69 81 LEU A CA 1
ATOM 659 C C . LEU A 1 81 ? -19.022 -1.698 7.453 1.00 93.69 81 LEU A C 1
ATOM 661 O O . LEU A 1 81 ? -19.254 -0.995 8.439 1.00 93.69 81 LEU A O 1
ATOM 665 N N . PRO A 1 82 ? -19.793 -2.770 7.169 1.00 94.62 82 PRO A N 1
ATOM 666 C CA . PRO A 1 82 ? -20.871 -3.227 8.043 1.00 94.62 82 PRO A CA 1
ATOM 667 C C . PRO A 1 82 ? -20.384 -3.470 9.476 1.00 94.62 82 PRO A C 1
ATOM 669 O O . PRO A 1 82 ? -19.247 -3.901 9.687 1.00 94.62 82 PRO A O 1
ATOM 672 N N . ASN A 1 83 ? -21.271 -3.289 10.461 1.00 91.62 83 ASN A N 1
ATOM 673 C CA . ASN A 1 83 ? -20.940 -3.347 11.893 1.00 91.62 83 ASN A CA 1
ATOM 674 C C . ASN A 1 83 ? -20.124 -4.581 12.316 1.00 91.62 83 ASN A C 1
ATOM 676 O O . ASN A 1 83 ? -19.246 -4.472 13.173 1.00 91.62 83 ASN A O 1
ATOM 680 N N . PHE A 1 84 ? -20.388 -5.743 11.712 1.00 93.62 84 PHE A N 1
ATOM 681 C CA . PHE A 1 84 ? -19.637 -6.972 11.971 1.00 93.62 84 PHE A CA 1
ATOM 682 C C . PHE A 1 84 ? -18.137 -6.816 11.673 1.00 93.62 84 PHE A C 1
ATOM 684 O O . PHE A 1 84 ? -17.296 -7.138 12.511 1.00 93.62 84 PHE A O 1
ATOM 691 N N . PHE A 1 85 ? -17.796 -6.272 10.503 1.00 90.81 85 PHE A N 1
ATOM 692 C CA . PHE A 1 85 ? -16.408 -6.054 10.106 1.00 90.81 85 PHE A CA 1
ATOM 693 C C . PHE A 1 85 ? -15.809 -4.819 10.774 1.00 90.81 85 PHE A C 1
ATOM 695 O O . PHE A 1 85 ? -14.656 -4.868 11.199 1.00 90.81 85 PHE A O 1
ATOM 702 N N . TYR A 1 86 ? -16.589 -3.746 10.937 1.00 91.12 86 TYR A N 1
ATOM 703 C CA . TYR A 1 86 ? -16.134 -2.534 11.619 1.00 91.12 86 TYR A CA 1
ATOM 704 C C . TYR A 1 86 ? -15.568 -2.851 13.006 1.00 91.12 86 TYR A C 1
ATOM 706 O O . TYR A 1 86 ? -14.433 -2.490 13.299 1.00 91.12 86 TYR A O 1
ATOM 714 N N . ARG A 1 87 ? -16.295 -3.613 13.835 1.00 91.56 87 ARG A N 1
ATOM 715 C CA . ARG A 1 87 ? -15.833 -4.000 15.184 1.00 91.56 87 ARG A CA 1
ATOM 716 C C . ARG A 1 87 ? -14.504 -4.755 15.167 1.00 91.56 87 ARG A C 1
ATOM 718 O O . ARG A 1 87 ? -13.704 -4.611 16.083 1.00 91.56 87 ARG A O 1
ATOM 725 N N . ARG A 1 88 ? -14.268 -5.547 14.121 1.00 90.94 88 ARG A N 1
ATOM 726 C CA . ARG A 1 88 ? -13.057 -6.356 13.961 1.00 90.94 88 ARG A CA 1
ATOM 727 C C . ARG A 1 88 ? -11.855 -5.523 13.511 1.00 90.94 88 ARG A C 1
ATOM 729 O O . ARG A 1 88 ? -10.732 -5.823 13.905 1.00 90.94 88 ARG A O 1
ATOM 736 N N . PHE A 1 89 ? -12.091 -4.482 12.709 1.00 90.06 89 PHE A N 1
ATOM 737 C CA . PHE A 1 89 ? -11.038 -3.660 12.109 1.00 90.06 89 PHE A CA 1
ATOM 738 C C . PHE A 1 89 ? -10.870 -2.266 12.731 1.00 90.06 89 PHE A C 1
ATOM 740 O O . PHE A 1 89 ? -9.894 -1.586 12.420 1.00 90.06 89 PHE A O 1
ATOM 747 N N . ALA A 1 90 ? -11.758 -1.837 13.630 1.00 90.00 90 ALA A N 1
ATOM 748 C CA . ALA A 1 90 ? -11.716 -0.511 14.252 1.00 90.00 90 ALA A CA 1
ATOM 749 C C . ALA A 1 90 ? -10.372 -0.217 14.942 1.00 90.00 90 ALA A C 1
ATOM 751 O O . ALA A 1 90 ? -9.876 0.906 14.869 1.00 90.00 90 ALA A O 1
ATOM 752 N N . ASN A 1 91 ? -9.728 -1.237 15.519 1.00 88.38 91 ASN A N 1
ATOM 753 C CA . ASN A 1 91 ? -8.411 -1.112 16.152 1.00 88.38 91 ASN A CA 1
ATOM 754 C C . ASN A 1 91 ? -7.302 -0.672 15.176 1.00 88.38 91 ASN A C 1
ATOM 756 O O . ASN A 1 91 ? -6.294 -0.121 15.606 1.00 88.38 91 ASN A O 1
ATOM 760 N N . TYR A 1 92 ? -7.475 -0.861 13.863 1.00 86.38 92 TYR A N 1
ATOM 761 C CA . TYR A 1 92 ? -6.504 -0.414 12.859 1.00 86.38 92 TYR A CA 1
ATOM 762 C C . TYR A 1 92 ? -6.633 1.075 12.501 1.00 86.38 92 TYR A C 1
ATOM 764 O O . TYR A 1 92 ? -5.754 1.606 11.822 1.00 86.38 92 TYR A O 1
ATOM 772 N N . LEU A 1 93 ? -7.677 1.778 12.963 1.00 87.25 93 LEU A N 1
ATOM 773 C CA . LEU A 1 93 ? -7.814 3.228 12.754 1.00 87.25 93 LEU A CA 1
ATOM 774 C C . LEU A 1 93 ? -6.776 4.029 13.546 1.00 87.25 93 LEU A C 1
ATOM 776 O O . LEU A 1 93 ? -6.316 5.067 13.077 1.00 87.25 93 LEU A O 1
ATOM 780 N N . THR A 1 94 ? -6.379 3.538 14.722 1.00 86.81 94 THR A N 1
ATOM 781 C CA . THR A 1 94 ? -5.361 4.170 15.577 1.00 86.81 94 THR A CA 1
ATOM 782 C C . THR A 1 94 ? -3.933 3.789 15.176 1.00 86.81 94 THR A C 1
ATOM 784 O O . THR A 1 94 ? -2.968 4.349 15.697 1.00 86.81 94 THR A O 1
ATOM 787 N N . PHE A 1 95 ? -3.770 2.862 14.226 1.00 86.00 95 PHE A N 1
ATOM 788 C CA . PHE A 1 95 ? -2.463 2.416 13.761 1.00 86.00 95 PHE A CA 1
ATOM 789 C C . PHE A 1 95 ? -1.746 3.518 12.964 1.00 86.00 95 PHE A C 1
ATOM 791 O O . PHE A 1 95 ? -2.200 3.942 11.891 1.00 86.00 95 PHE A O 1
ATOM 798 N N . ASN A 1 96 ? -0.588 3.949 13.470 1.00 84.69 96 ASN A N 1
ATOM 799 C CA . ASN A 1 96 ? 0.243 4.980 12.855 1.00 84.69 96 ASN A CA 1
ATOM 800 C C . ASN A 1 96 ? 1.240 4.365 11.858 1.00 84.69 96 ASN A C 1
ATOM 802 O O . ASN A 1 96 ? 2.290 3.847 12.244 1.00 84.69 96 ASN A O 1
ATOM 806 N N . TRP A 1 97 ? 0.903 4.461 10.570 1.00 82.44 97 TRP A N 1
ATOM 807 C CA . TRP A 1 97 ? 1.726 3.940 9.479 1.00 82.44 97 TRP A CA 1
ATOM 808 C C . TRP A 1 97 ? 3.099 4.615 9.390 1.00 82.44 97 TRP A C 1
ATOM 810 O O . TRP A 1 97 ? 4.100 3.926 9.230 1.00 82.44 97 TRP A O 1
ATOM 820 N N . ASN A 1 98 ? 3.171 5.939 9.559 1.00 81.81 98 ASN A N 1
ATOM 821 C CA . ASN A 1 98 ? 4.434 6.676 9.453 1.00 81.81 98 ASN A CA 1
ATOM 822 C C . ASN A 1 98 ? 5.445 6.198 10.502 1.00 81.81 98 ASN A C 1
ATOM 824 O O . ASN A 1 98 ? 6.598 5.931 10.175 1.00 81.81 98 ASN A O 1
ATOM 828 N N . LYS A 1 99 ? 4.996 6.007 11.750 1.00 82.94 99 LYS A N 1
ATOM 829 C CA . LYS A 1 99 ? 5.846 5.467 12.821 1.00 82.94 99 LYS A CA 1
ATOM 830 C C . LYS A 1 99 ? 6.321 4.047 12.503 1.00 82.94 99 LYS A C 1
ATOM 832 O O . LYS A 1 99 ? 7.494 3.742 12.705 1.00 82.94 99 LYS A O 1
ATOM 837 N N . TYR A 1 100 ? 5.426 3.199 11.995 1.00 80.50 100 TYR A N 1
ATOM 838 C CA . TYR A 1 100 ? 5.762 1.831 11.606 1.00 80.50 100 TYR A CA 1
ATOM 839 C C . TYR A 1 100 ? 6.793 1.794 10.468 1.00 80.50 100 TYR A C 1
ATOM 841 O O . TYR A 1 100 ? 7.779 1.067 10.573 1.00 80.50 100 TYR A O 1
ATOM 849 N N . CYS A 1 101 ? 6.602 2.621 9.435 1.00 75.44 101 CYS A N 1
ATOM 850 C CA . CYS A 1 101 ? 7.497 2.743 8.285 1.00 75.44 101 CYS A CA 1
ATOM 851 C C . CYS A 1 101 ? 8.902 3.203 8.706 1.00 75.44 101 CYS A C 1
ATOM 853 O O . CYS A 1 101 ? 9.888 2.577 8.331 1.00 75.44 101 CYS A O 1
ATOM 855 N N . CYS A 1 102 ? 9.006 4.216 9.576 1.00 76.19 102 CYS A N 1
ATOM 856 C CA . CYS A 1 102 ? 10.293 4.670 10.117 1.00 76.19 102 CYS A CA 1
ATOM 857 C C . CYS A 1 102 ? 11.028 3.591 10.926 1.00 76.19 102 CYS A C 1
ATOM 859 O O . CYS A 1 102 ? 12.250 3.511 10.869 1.00 76.19 102 CYS A O 1
ATOM 861 N N . GLN A 1 103 ? 10.302 2.751 11.669 1.00 74.12 103 GLN A N 1
ATOM 862 C CA . GLN A 1 103 ? 10.901 1.677 12.471 1.00 74.12 103 GLN A CA 1
ATOM 863 C C . GLN A 1 103 ? 11.296 0.448 11.642 1.00 74.12 103 GLN A C 1
ATOM 865 O O . GLN A 1 103 ? 12.242 -0.246 12.000 1.00 74.12 103 GLN A O 1
ATOM 870 N N . HIS A 1 104 ? 10.595 0.187 10.537 1.00 71.88 104 HIS A N 1
ATOM 871 C CA . HIS A 1 104 ? 10.789 -0.999 9.696 1.00 71.88 104 HIS A CA 1
ATOM 872 C C . HIS A 1 104 ? 11.285 -0.636 8.292 1.00 71.88 104 HIS A C 1
ATOM 874 O O . HIS A 1 104 ? 11.050 -1.384 7.344 1.00 71.88 104 HIS A O 1
ATOM 880 N N . TRP A 1 105 ? 12.003 0.484 8.154 1.00 62.84 105 TRP A N 1
ATOM 881 C CA . TRP A 1 105 ? 12.492 0.982 6.863 1.00 62.84 105 TRP A CA 1
ATOM 882 C C . TRP A 1 105 ? 13.314 -0.078 6.112 1.00 62.84 105 TRP A C 1
ATOM 884 O O . TRP A 1 105 ? 13.169 -0.236 4.905 1.00 62.84 105 TRP A O 1
ATOM 894 N N . GLY A 1 106 ? 14.105 -0.883 6.836 1.00 58.97 106 GLY A N 1
ATOM 895 C CA . GLY A 1 106 ? 14.838 -2.022 6.269 1.00 58.97 106 GLY A CA 1
ATOM 896 C C . GLY A 1 106 ? 13.942 -3.179 5.801 1.00 58.97 106 GLY A C 1
ATOM 897 O O . GLY A 1 106 ? 14.252 -3.825 4.807 1.00 58.97 106 GLY A O 1
ATOM 898 N N . GLY A 1 107 ? 12.798 -3.410 6.452 1.00 56.16 107 GLY A N 1
ATOM 899 C CA . GLY A 1 107 ? 11.814 -4.421 6.046 1.00 56.16 107 GLY A CA 1
ATOM 900 C C . GLY A 1 107 ? 11.092 -4.067 4.743 1.00 56.16 107 GLY A C 1
ATOM 901 O O . GLY A 1 107 ? 10.812 -4.965 3.953 1.00 56.16 107 GLY A O 1
ATOM 902 N N . CYS A 1 108 ? 10.880 -2.772 4.474 1.00 53.44 108 CYS A N 1
ATOM 903 C CA . CYS A 1 108 ? 10.347 -2.287 3.195 1.00 53.44 108 CYS A CA 1
ATOM 904 C C . CYS A 1 108 ? 11.297 -2.550 2.011 1.00 53.44 108 CYS A C 1
ATOM 906 O O . CYS A 1 108 ? 10.825 -2.744 0.898 1.00 53.44 108 CYS A O 1
ATOM 908 N N . PHE A 1 109 ? 12.618 -2.592 2.235 1.00 53.78 109 PHE A N 1
ATOM 909 C CA . PHE A 1 109 ? 13.604 -2.916 1.191 1.00 53.78 109 PHE A CA 1
ATOM 910 C C . PHE A 1 109 ? 13.809 -4.428 0.989 1.00 53.78 109 PHE A C 1
ATOM 912 O O . PHE A 1 109 ? 14.132 -4.864 -0.112 1.00 53.78 109 PHE A O 1
ATOM 919 N N . VAL A 1 110 ? 13.621 -5.248 2.031 1.00 52.31 110 VAL A N 1
ATO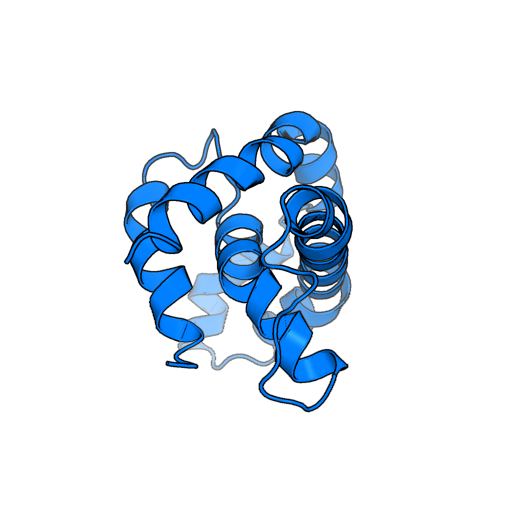M 920 C CA . VAL A 1 110 ? 13.903 -6.702 1.997 1.00 52.31 110 VAL A CA 1
ATOM 921 C C . VAL A 1 110 ? 12.806 -7.518 1.287 1.00 52.31 110 VAL A C 1
ATOM 923 O O . VAL A 1 110 ? 13.003 -8.694 0.977 1.00 52.31 110 VAL A O 1
ATOM 926 N N . GLN A 1 111 ? 11.660 -6.917 0.961 1.00 56.53 111 GLN A N 1
ATOM 927 C CA . GLN A 1 111 ? 10.514 -7.642 0.389 1.00 56.53 111 GLN A CA 1
ATOM 928 C C . GLN A 1 111 ? 10.718 -8.128 -1.058 1.00 56.53 111 GLN A C 1
ATOM 930 O O . GLN A 1 111 ? 10.078 -9.093 -1.470 1.00 56.53 111 GLN A O 1
ATOM 935 N N . LEU A 1 112 ? 11.760 -7.636 -1.731 1.00 50.03 112 LEU A N 1
ATOM 936 C CA . LEU A 1 112 ? 12.154 -8.000 -3.094 1.00 50.03 112 LEU A CA 1
ATOM 937 C C . LEU A 1 112 ? 12.519 -9.486 -3.321 1.00 50.03 112 LEU A C 1
ATOM 939 O O . LEU A 1 112 ? 12.545 -9.958 -4.456 1.00 50.03 112 LEU A O 1
ATOM 943 N N . SER A 1 113 ? 12.831 -10.248 -2.264 1.00 49.41 113 SER A N 1
ATOM 944 C CA . SER A 1 113 ? 13.330 -11.629 -2.407 1.00 49.41 113 SER A CA 1
ATOM 945 C C . SER A 1 113 ? 12.222 -12.681 -2.553 1.00 49.41 113 SER A C 1
ATOM 947 O O . SER A 1 113 ? 12.466 -13.759 -3.098 1.00 49.41 113 SER A O 1
ATOM 949 N N . VAL A 1 114 ? 10.994 -12.388 -2.109 1.00 52.22 114 VAL A N 1
ATOM 950 C CA . VAL A 1 114 ? 9.883 -13.355 -2.199 1.00 52.22 114 VAL A CA 1
ATOM 951 C C . VAL A 1 114 ? 9.400 -13.502 -3.651 1.00 52.22 114 VAL A C 1
ATOM 953 O O . VAL A 1 114 ? 8.996 -14.594 -4.054 1.00 52.22 114 VAL A O 1
ATOM 956 N N . TYR A 1 115 ? 9.569 -12.456 -4.466 1.00 50.72 115 TYR A N 1
ATOM 957 C CA . TYR A 1 115 ? 9.189 -12.413 -5.880 1.00 50.72 115 TYR A CA 1
ATOM 958 C C . TYR A 1 115 ? 9.986 -13.378 -6.773 1.00 50.72 115 TYR A C 1
ATOM 960 O O . TYR A 1 115 ? 9.418 -14.101 -7.593 1.00 50.72 115 TYR A O 1
ATOM 968 N N . TYR A 1 116 ? 11.300 -13.482 -6.543 1.00 47.09 116 TYR A N 1
ATOM 969 C CA . TYR A 1 116 ? 12.198 -14.376 -7.291 1.00 47.09 116 TYR A CA 1
ATOM 970 C C . TYR A 1 116 ? 11.810 -15.856 -7.227 1.00 47.09 116 TYR A C 1
ATOM 972 O O . TYR A 1 116 ? 12.178 -16.639 -8.100 1.00 47.09 116 TYR A O 1
ATOM 980 N N . LYS A 1 117 ? 11.090 -16.251 -6.174 1.00 47.66 117 LYS A N 1
ATOM 981 C CA . LYS A 1 117 ? 10.717 -17.642 -5.914 1.00 47.66 117 LYS A CA 1
ATOM 982 C C . LYS A 1 117 ? 9.349 -18.013 -6.485 1.00 47.66 117 LYS A C 1
ATOM 984 O O . LYS A 1 117 ? 9.075 -19.197 -6.637 1.00 47.66 117 LYS A O 1
ATOM 989 N N . ILE A 1 118 ? 8.513 -17.017 -6.783 1.00 49.56 118 ILE A N 1
ATOM 990 C CA . ILE A 1 118 ? 7.164 -17.207 -7.327 1.00 49.56 118 ILE A CA 1
ATOM 991 C C . ILE A 1 118 ? 7.192 -17.189 -8.861 1.00 49.56 118 ILE A C 1
ATOM 993 O O . ILE A 1 118 ? 6.464 -17.953 -9.473 1.00 49.56 118 ILE A O 1
ATOM 997 N N . LEU A 1 119 ? 8.094 -16.413 -9.477 1.00 43.75 119 LEU A N 1
ATOM 998 C CA . LEU A 1 119 ? 8.225 -16.303 -10.938 1.00 43.75 119 LEU A CA 1
ATOM 999 C C . LEU A 1 119 ? 8.889 -17.515 -11.638 1.00 43.75 119 LEU A C 1
ATOM 1001 O O . LEU A 1 119 ? 8.972 -17.547 -12.862 1.00 43.75 119 LEU A O 1
ATOM 1005 N N . LEU A 1 120 ? 9.404 -18.491 -10.880 1.00 44.88 120 LEU A N 1
ATOM 1006 C CA . LEU A 1 120 ? 9.935 -19.763 -11.408 1.00 44.88 120 LEU A CA 1
ATOM 1007 C C . LEU A 1 120 ? 8.883 -20.894 -11.423 1.00 44.88 120 LEU A C 1
ATOM 1009 O O . LEU A 1 120 ? 9.239 -22.057 -11.615 1.00 44.88 120 LEU A O 1
ATOM 1013 N N . ILE A 1 121 ? 7.606 -20.557 -11.217 1.00 44.25 121 ILE A N 1
ATOM 1014 C CA . ILE A 1 121 ? 6.432 -21.439 -11.318 1.00 44.25 121 ILE A CA 1
ATOM 1015 C C . ILE A 1 121 ? 5.458 -20.800 -12.309 1.00 44.25 121 ILE A C 1
ATOM 1017 O O . ILE A 1 121 ? 4.899 -21.548 -13.142 1.00 44.25 121 ILE A O 1
#

Foldseek 3Di:
DPPLVVQLVVCVVVVVCVVQADSLLLSLLSNQQVVVCVVVVDPDRDQCPDPVSLQPRSLVRSVVVSCCCLPPNVLVVLVPDPPVSVVVCVVCNPPDPVVVCVVNVVSSNPSSPVVVVVVVD

pLDDT: mean 73.45, std 13.63, range [43.75, 94.94]

Secondary structure (DSSP, 8-state):
---TTHHHHHHGGGGG-TTT--HHHHHHHHTTTHHHHHHHTSS--SSTTSHHHIIIIIHHHHHHHHHHIIIIIHHHHHHTS-HHHHHHHGGGSS--HHHHHHHSHHHHHHTHHHHHHHTT-